Protein AF-A0AAV0ZQG6-F1 (afdb_monomer_lite)

InterPro domains:
  IPR029466 No apical meristem-associated, C-terminal domain [PF14303] (10-93)

Organism: Vicia faba (NCBI:txid3906)

pLDDT: mean 74.95, std 19.34, range [37.94, 97.69]

Structure (mmCIF, N/CA/C/O backbone):
data_AF-A0AAV0ZQG6-F1
#
_entry.id   AF-A0AAV0ZQG6-F1
#
loop_
_atom_site.group_PDB
_atom_site.id
_atom_site.type_symbol
_atom_site.label_atom_id
_atom_site.label_alt_id
_atom_site.label_comp_id
_atom_site.label_asym_id
_atom_site.label_entity_id
_atom_site.label_seq_id
_atom_site.pdbx_PDB_ins_code
_atom_site.Cartn_x
_atom_site.Cartn_y
_atom_site.Cartn_z
_atom_site.occupancy
_atom_site.B_iso_or_equiv
_atom_site.auth_seq_id
_atom_site.auth_comp_id
_atom_site.auth_asym_id
_atom_site.auth_atom_id
_atom_site.pdbx_PDB_model_num
ATOM 1 N N . MET A 1 1 ? 1.656 57.686 6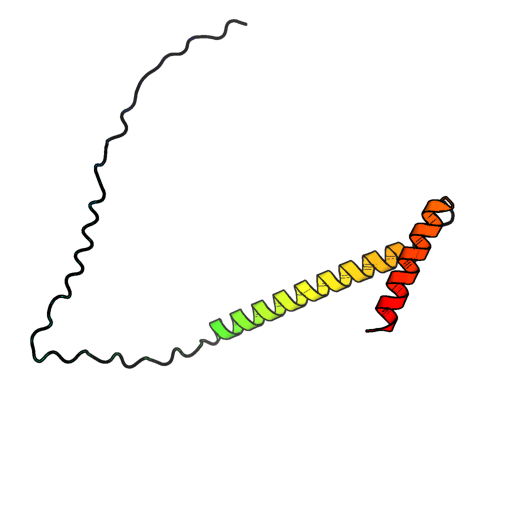.968 1.00 38.91 1 MET A N 1
ATOM 2 C CA . MET A 1 1 ? 2.250 56.959 5.827 1.00 38.91 1 MET A CA 1
ATOM 3 C C . MET A 1 1 ? 1.560 57.448 4.565 1.00 38.91 1 MET A C 1
ATOM 5 O O . MET A 1 1 ? 0.420 57.082 4.326 1.00 38.91 1 MET A O 1
ATOM 9 N N . THR A 1 2 ? 2.185 58.367 3.835 1.00 37.94 2 THR A N 1
ATOM 10 C CA . THR A 1 2 ? 1.691 58.887 2.552 1.00 37.94 2 THR A CA 1
ATOM 11 C C . THR A 1 2 ? 2.348 58.086 1.435 1.00 37.94 2 THR A C 1
ATOM 13 O O . THR A 1 2 ? 3.562 58.178 1.268 1.00 37.94 2 THR A O 1
ATOM 16 N N . LEU A 1 3 ? 1.568 57.276 0.715 1.00 41.81 3 LEU A N 1
ATOM 17 C CA . LEU A 1 3 ? 2.037 56.591 -0.487 1.00 41.81 3 LEU A CA 1
ATOM 18 C C . LEU A 1 3 ? 1.847 57.492 -1.703 1.00 41.81 3 LEU A C 1
ATOM 20 O O . LEU A 1 3 ? 0.838 58.172 -1.879 1.00 41.81 3 LEU A O 1
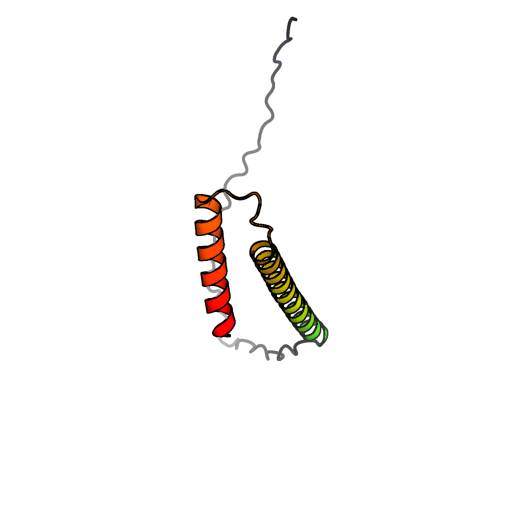ATOM 24 N N . THR A 1 4 ? 2.901 57.507 -2.490 1.00 45.09 4 THR A N 1
ATOM 25 C CA . THR A 1 4 ? 3.253 58.468 -3.512 1.00 45.09 4 THR A CA 1
ATOM 26 C C . THR A 1 4 ? 2.918 57.943 -4.909 1.00 45.09 4 THR A C 1
ATOM 28 O O . THR A 1 4 ? 3.334 56.848 -5.265 1.00 45.09 4 THR A O 1
ATOM 31 N N . TYR A 1 5 ? 2.158 58.756 -5.649 1.00 44.06 5 TYR A N 1
ATOM 32 C CA . TYR A 1 5 ? 2.064 58.937 -7.110 1.00 44.06 5 TYR A CA 1
ATOM 33 C C . TYR A 1 5 ? 2.255 57.729 -8.048 1.00 44.06 5 TYR A C 1
ATOM 35 O O . TYR A 1 5 ? 3.359 57.245 -8.285 1.00 44.06 5 TYR A O 1
ATOM 43 N N . ALA A 1 6 ? 1.156 57.381 -8.726 1.00 50.81 6 ALA A N 1
ATOM 44 C CA . ALA A 1 6 ? 1.176 56.737 -10.030 1.00 50.81 6 ALA A CA 1
ATOM 45 C C . ALA A 1 6 ? 1.711 57.722 -11.086 1.00 50.81 6 ALA A C 1
ATOM 47 O O . ALA A 1 6 ? 1.189 58.827 -11.230 1.00 50.81 6 ALA A O 1
ATOM 48 N N . SER A 1 7 ? 2.731 57.300 -11.832 1.00 43.88 7 SER A N 1
ATOM 49 C CA . SER A 1 7 ? 3.198 57.951 -13.055 1.00 43.88 7 SER A CA 1
ATOM 50 C C . SER A 1 7 ? 3.194 56.903 -14.159 1.00 43.88 7 SER A C 1
ATOM 52 O O . SER A 1 7 ? 3.810 55.847 -14.017 1.00 43.88 7 SER A O 1
ATOM 54 N N . GLY A 1 8 ? 2.437 57.174 -15.220 1.00 41.00 8 GLY A N 1
ATOM 55 C CA . GLY A 1 8 ? 2.305 56.295 -16.374 1.00 41.00 8 GLY A CA 1
ATOM 56 C C . GLY A 1 8 ? 3.504 56.341 -17.316 1.00 41.00 8 GLY A C 1
ATOM 57 O O . GLY A 1 8 ? 4.378 57.191 -17.188 1.00 41.00 8 GLY A O 1
ATOM 58 N N . ALA A 1 9 ? 3.514 55.436 -18.289 1.00 40.62 9 ALA A N 1
ATOM 59 C CA . ALA A 1 9 ? 3.322 55.769 -19.699 1.00 40.62 9 ALA A CA 1
ATOM 60 C C . ALA A 1 9 ? 3.402 54.495 -20.550 1.00 40.62 9 ALA A C 1
ATOM 62 O O . ALA A 1 9 ? 4.063 53.519 -20.206 1.00 40.62 9 ALA A O 1
ATOM 63 N N . SER A 1 10 ? 2.670 54.566 -21.653 1.00 50.44 10 SER A N 1
ATOM 64 C CA . SER A 1 10 ? 2.522 53.605 -22.738 1.00 50.44 10 SER A CA 1
ATOM 65 C C . SER A 1 10 ? 3.853 53.105 -23.313 1.00 50.44 10 SER A C 1
ATOM 67 O O . SER A 1 10 ? 4.782 53.890 -23.492 1.00 50.44 10 SER A O 1
ATOM 69 N N . SER A 1 11 ? 3.905 51.829 -23.701 1.00 45.56 11 SER A N 1
ATOM 70 C CA . SER A 1 11 ? 4.809 51.373 -24.757 1.00 45.56 11 SER A CA 1
ATOM 71 C C . SER A 1 11 ? 4.062 50.402 -25.665 1.00 45.56 11 SER A C 1
ATOM 73 O O . SER A 1 11 ? 3.415 49.457 -25.216 1.00 45.56 11 SER A O 1
ATOM 75 N N . GLU A 1 12 ? 4.098 50.757 -26.940 1.00 49.22 12 GLU A N 1
ATOM 76 C CA . GLU A 1 12 ? 3.384 50.201 -28.076 1.00 49.22 12 GLU A CA 1
ATOM 77 C C . GLU A 1 12 ? 3.736 48.723 -28.283 1.00 49.22 12 GLU A C 1
ATOM 79 O O . GLU A 1 12 ? 4.906 48.354 -28.380 1.00 49.22 12 GLU A O 1
ATOM 84 N N . ILE A 1 13 ? 2.719 47.867 -28.389 1.00 57.19 13 ILE A N 1
ATOM 85 C CA . ILE A 1 13 ? 2.895 46.536 -28.970 1.00 57.19 13 ILE A CA 1
ATOM 86 C C . ILE A 1 13 ? 2.765 46.733 -30.481 1.00 57.19 13 ILE A C 1
ATOM 88 O O . ILE A 1 13 ? 1.708 47.188 -30.920 1.00 57.19 13 ILE A O 1
ATOM 92 N N . PRO A 1 14 ? 3.786 46.425 -31.294 1.00 52.62 14 PRO A N 1
ATOM 93 C CA . PRO A 1 14 ? 3.596 46.413 -32.729 1.00 52.62 14 PRO A CA 1
ATOM 94 C C . PRO A 1 14 ? 2.629 45.283 -33.095 1.00 52.62 14 PRO A C 1
ATOM 96 O O . PRO A 1 14 ? 2.931 44.097 -32.931 1.00 52.62 14 PRO A O 1
ATOM 99 N N . ASP A 1 15 ? 1.469 45.683 -33.613 1.00 45.22 15 ASP A N 1
ATOM 100 C CA . ASP A 1 15 ? 0.626 44.875 -34.482 1.00 45.22 15 ASP A CA 1
ATOM 101 C C . ASP A 1 15 ? 1.504 44.162 -35.515 1.00 45.22 15 ASP A C 1
ATOM 103 O O . ASP A 1 15 ? 2.087 44.788 -36.401 1.00 45.22 15 ASP A O 1
ATOM 107 N N . THR A 1 16 ? 1.592 42.835 -35.426 1.00 45.69 16 THR A N 1
ATOM 108 C CA . THR A 1 16 ? 1.985 42.032 -36.585 1.00 45.69 16 THR A CA 1
ATOM 109 C 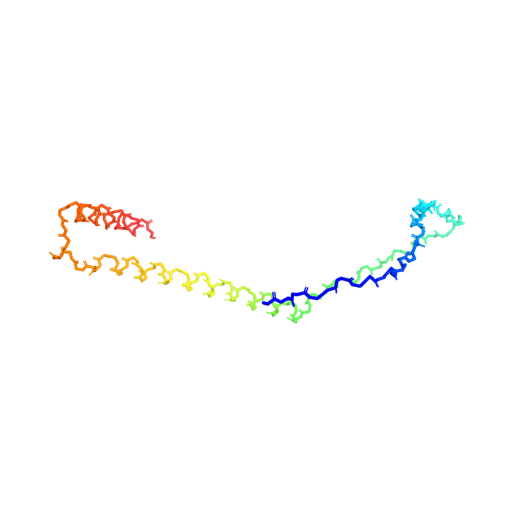C . THR A 1 16 ? 0.714 41.405 -37.148 1.00 45.69 16 THR A C 1
ATOM 111 O O . THR A 1 16 ? 0.139 40.521 -36.507 1.00 45.69 16 THR A O 1
ATOM 114 N N . PRO A 1 17 ? 0.222 41.870 -38.309 1.00 45.31 17 PRO A N 1
ATOM 115 C CA . PRO A 1 17 ? -0.982 41.331 -38.906 1.00 45.31 17 PRO A CA 1
ATOM 116 C C . PRO A 1 17 ? -0.747 39.904 -39.404 1.00 45.31 17 PRO A C 1
ATOM 118 O O . PRO A 1 17 ? 0.193 39.632 -40.145 1.00 45.31 17 PRO A O 1
ATOM 121 N N . SER A 1 18 ? -1.680 39.036 -39.013 1.00 43.34 18 SER A N 1
ATOM 122 C CA . SER A 1 18 ? -2.178 37.890 -39.771 1.00 43.34 18 SER A CA 1
ATOM 123 C C . SER A 1 18 ? -1.112 36.968 -40.366 1.00 43.34 18 SER A C 1
ATOM 125 O O . SER A 1 18 ? -0.646 37.167 -41.487 1.00 43.34 18 SER A O 1
ATOM 127 N N . SER A 1 19 ? -0.849 35.855 -39.675 1.00 44.47 19 SER A N 1
ATOM 128 C CA . SER A 1 19 ? -0.437 34.623 -40.349 1.00 44.47 19 SER A CA 1
ATOM 129 C C . SER A 1 19 ? -1.503 34.312 -41.400 1.00 44.47 19 SER A C 1
ATOM 131 O O . SER A 1 19 ? -2.586 33.828 -41.083 1.00 44.47 19 SER A O 1
ATOM 133 N N . SER A 1 20 ? -1.242 34.696 -42.647 1.00 46.69 20 SER A N 1
ATOM 134 C CA . SER A 1 20 ? -2.022 34.227 -43.772 1.00 46.69 20 SER A CA 1
ATOM 135 C C . SER A 1 20 ? -1.794 32.725 -43.846 1.00 46.69 20 SER A C 1
ATOM 137 O O . SER 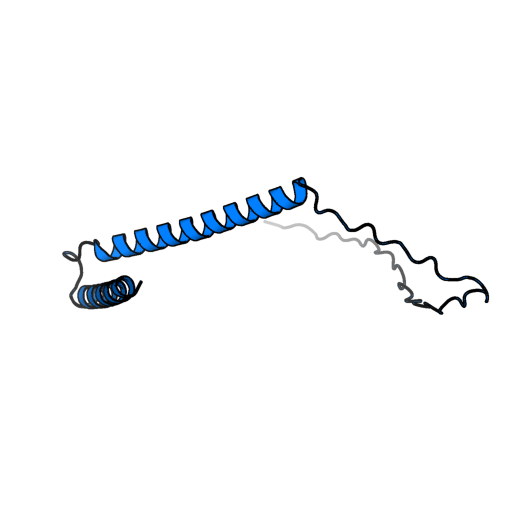A 1 20 ? -0.744 32.234 -44.261 1.00 46.69 20 SER A O 1
ATOM 139 N N . GLU A 1 21 ? -2.803 31.984 -43.403 1.00 54.94 21 GLU A N 1
ATOM 140 C CA . GLU A 1 21 ? -3.042 30.640 -43.884 1.00 54.94 21 GLU A CA 1
ATOM 141 C C . GLU A 1 21 ? -3.135 30.716 -45.408 1.00 54.94 21 GLU A C 1
ATOM 143 O O . GLU A 1 21 ? -4.181 30.991 -45.990 1.00 54.94 21 GLU A O 1
ATOM 148 N N . PHE A 1 22 ? -2.018 30.471 -46.079 1.00 45.12 22 PHE A N 1
ATOM 149 C CA . PHE A 1 22 ? -2.053 29.985 -47.444 1.00 45.12 22 PHE A CA 1
ATOM 150 C C . PHE A 1 22 ? -1.466 28.583 -47.456 1.00 45.12 22 PHE A C 1
ATOM 152 O O . PHE A 1 22 ? -0.397 28.312 -47.998 1.00 45.12 22 PHE A O 1
ATOM 159 N N . ASN A 1 23 ? -2.220 27.666 -46.847 1.00 55.28 23 ASN A N 1
ATOM 160 C CA . ASN A 1 23 ? -2.193 26.259 -47.220 1.00 55.28 23 ASN A CA 1
ATOM 161 C C . ASN A 1 23 ? -2.725 26.125 -48.655 1.00 55.28 23 ASN A C 1
ATOM 163 O O . ASN A 1 23 ? -3.816 25.617 -48.888 1.00 55.28 23 ASN A O 1
ATOM 167 N N . SER A 1 24 ? -1.950 26.571 -49.640 1.00 54.44 24 SER A N 1
ATOM 168 C CA . SER A 1 24 ? -2.106 26.085 -51.005 1.00 54.44 24 SER A CA 1
ATOM 169 C C . SER A 1 24 ? -1.082 24.991 -51.219 1.00 54.44 24 SER A C 1
ATOM 171 O O . SER A 1 24 ? -0.046 25.162 -51.858 1.00 54.44 24 SER A O 1
ATOM 173 N N . SER A 1 25 ? -1.378 23.827 -50.646 1.00 58.75 25 SER A N 1
ATOM 174 C CA . SER A 1 25 ? -0.821 22.585 -51.162 1.00 58.75 25 SER A CA 1
ATOM 175 C C . SER A 1 25 ? -1.648 22.194 -52.382 1.00 58.75 25 SER A C 1
ATOM 177 O O . SER A 1 25 ? -2.434 21.251 -52.357 1.00 58.75 25 SER A O 1
ATOM 179 N N . SER A 1 26 ? -1.515 22.971 -53.458 1.00 59.91 26 SER A N 1
ATOM 180 C CA . SER A 1 26 ? -1.887 22.452 -54.766 1.00 59.91 26 SER A CA 1
ATOM 181 C C . SER A 1 26 ? -0.923 21.298 -55.062 1.00 59.91 26 SER A C 1
ATOM 183 O O . SER A 1 26 ? 0.293 21.490 -54.919 1.00 59.91 26 SER A O 1
ATOM 185 N N . PRO A 1 27 ? -1.398 20.088 -55.408 1.00 61.25 27 PRO A N 1
ATOM 186 C CA . PRO A 1 27 ? -0.511 19.009 -55.802 1.00 61.25 27 PRO A CA 1
ATOM 187 C C . PRO A 1 27 ? 0.221 19.472 -57.056 1.00 61.25 27 PRO A C 1
ATOM 189 O O . PRO A 1 27 ? -0.362 19.530 -58.133 1.00 61.25 27 PRO A O 1
ATOM 192 N N . MET A 1 28 ? 1.491 19.851 -56.914 1.00 66.56 28 MET A N 1
ATOM 193 C CA . MET A 1 28 ? 2.327 20.170 -58.064 1.00 66.56 28 MET A CA 1
ATOM 194 C C . MET A 1 28 ? 2.348 18.931 -58.962 1.00 66.56 28 MET A C 1
ATOM 196 O O . MET A 1 28 ? 2.856 17.872 -58.574 1.00 66.56 28 MET A O 1
ATOM 200 N N . GLU A 1 29 ? 1.706 19.048 -60.121 1.00 66.56 29 GLU A N 1
ATOM 201 C CA . GLU A 1 29 ? 1.547 17.960 -61.072 1.00 66.56 29 GLU A CA 1
ATOM 202 C C . GLU A 1 29 ? 2.941 17.552 -61.558 1.00 66.56 29 GLU A C 1
ATOM 204 O O . GLU A 1 29 ? 3.723 18.371 -62.048 1.00 66.56 29 GLU A O 1
ATOM 209 N N . ARG A 1 30 ? 3.316 16.291 -61.321 1.00 68.62 30 ARG A N 1
ATOM 210 C CA . ARG A 1 30 ? 4.653 15.820 -61.692 1.00 68.62 30 ARG A CA 1
ATOM 211 C C . ARG A 1 30 ? 4.705 15.643 -63.208 1.00 68.62 30 ARG A C 1
ATOM 213 O O . ARG A 1 30 ? 3.775 15.052 -63.758 1.00 68.62 30 ARG A O 1
ATOM 220 N N . PRO A 1 31 ? 5.791 16.066 -63.878 1.00 73.44 31 PRO A N 1
ATOM 221 C CA . PRO A 1 31 ? 5.938 15.838 -65.305 1.00 73.44 31 PRO A CA 1
ATOM 222 C C . PRO A 1 31 ? 5.816 14.342 -65.613 1.00 73.44 31 PRO A C 1
ATOM 224 O O . PRO A 1 31 ? 6.473 13.496 -64.991 1.00 73.44 31 PRO A O 1
ATOM 227 N N . MET A 1 32 ? 4.938 14.033 -66.569 1.00 71.25 32 MET A N 1
ATOM 228 C CA . MET A 1 32 ? 4.699 12.690 -67.089 1.00 71.25 32 MET A CA 1
ATOM 229 C C . MET A 1 32 ? 6.034 12.029 -67.450 1.00 71.25 32 MET A C 1
ATOM 231 O O . MET A 1 32 ? 6.764 12.504 -68.314 1.00 71.25 32 MET A O 1
ATOM 235 N N . GLY A 1 33 ? 6.367 10.945 -66.746 1.00 69.50 33 GLY A N 1
ATOM 236 C CA . GLY A 1 33 ? 7.627 10.214 -66.911 1.00 69.50 33 GLY A CA 1
ATOM 237 C C . GLY A 1 33 ? 8.507 10.170 -65.659 1.00 69.50 33 GLY A C 1
ATOM 238 O O . GLY A 1 33 ? 9.340 9.269 -65.545 1.00 69.50 33 GLY A O 1
ATOM 239 N N . GLN A 1 34 ? 8.293 11.045 -64.666 1.00 73.44 34 GLN A N 1
ATOM 240 C CA . GLN A 1 34 ? 8.962 10.906 -63.368 1.00 73.44 34 GLN A CA 1
ATOM 241 C C . GLN A 1 34 ? 8.296 9.815 -62.522 1.00 73.44 34 GLN A C 1
ATOM 243 O O . GLN A 1 34 ? 7.291 10.029 -61.843 1.00 73.44 34 GLN A O 1
ATOM 248 N N . LYS A 1 35 ? 8.889 8.618 -62.526 1.00 75.31 35 LYS A N 1
ATOM 249 C CA . LYS A 1 35 ? 8.542 7.569 -61.561 1.00 75.31 35 LYS A CA 1
ATOM 250 C C . LYS A 1 35 ? 9.006 8.001 -60.168 1.00 75.31 35 LYS A C 1
ATOM 252 O O . LYS A 1 35 ? 10.156 8.396 -59.992 1.00 75.31 35 LYS A O 1
ATOM 257 N N . ALA A 1 36 ? 8.128 7.894 -59.171 1.00 71.12 36 ALA A N 1
ATOM 258 C CA . ALA A 1 36 ? 8.499 8.130 -57.780 1.00 71.12 36 ALA A CA 1
ATOM 259 C C . ALA A 1 36 ? 9.671 7.214 -57.395 1.00 71.12 36 ALA A C 1
ATOM 261 O O . ALA A 1 36 ? 9.579 5.990 -57.527 1.00 71.12 36 ALA A O 1
ATOM 262 N N . ALA A 1 37 ? 10.767 7.795 -56.904 1.00 71.94 37 ALA A N 1
ATOM 263 C CA . ALA A 1 37 ? 11.849 7.015 -56.326 1.00 71.94 37 ALA A CA 1
ATOM 264 C C . ALA A 1 37 ? 11.297 6.267 -55.103 1.00 71.94 37 ALA A C 1
ATOM 266 O O . ALA A 1 37 ? 10.991 6.872 -54.072 1.00 71.94 37 ALA A O 1
ATOM 267 N N . LYS A 1 38 ? 11.132 4.942 -55.205 1.00 72.25 38 LYS A N 1
ATOM 268 C CA . LYS A 1 38 ? 10.801 4.119 -54.040 1.00 72.25 38 LYS A CA 1
ATOM 269 C C . LYS A 1 38 ? 11.985 4.196 -53.083 1.00 72.25 38 LYS A C 1
ATOM 271 O O . LYS A 1 38 ? 13.049 3.649 -53.367 1.00 72.25 38 LYS A O 1
ATOM 276 N N . ARG A 1 39 ? 11.812 4.878 -51.948 1.00 65.31 39 ARG A N 1
ATOM 277 C CA . ARG A 1 39 ? 12.776 4.814 -50.845 1.00 65.31 39 ARG A CA 1
ATOM 278 C C . ARG A 1 39 ? 12.888 3.343 -50.447 1.00 65.31 39 ARG A C 1
ATOM 280 O O . ARG A 1 39 ? 11.928 2.781 -49.925 1.00 65.31 39 ARG A O 1
ATOM 287 N N . LYS A 1 40 ? 14.035 2.706 -50.704 1.00 63.47 40 LYS A N 1
ATOM 288 C CA . LYS A 1 40 ? 14.367 1.446 -50.034 1.00 63.47 40 LYS A CA 1
ATOM 289 C C . LYS A 1 40 ? 14.446 1.773 -48.548 1.00 63.47 40 LYS A C 1
ATOM 291 O O . LYS A 1 40 ? 15.361 2.472 -48.115 1.00 63.47 40 LYS A O 1
ATOM 296 N N . GLY A 1 41 ? 13.438 1.357 -47.788 1.00 57.22 41 GLY A N 1
ATOM 297 C CA . GLY A 1 41 ? 13.474 1.456 -46.339 1.00 57.22 41 GLY A CA 1
ATOM 298 C C . GLY A 1 41 ? 14.656 0.633 -45.851 1.00 57.22 41 GLY A C 1
ATOM 299 O O . GLY A 1 41 ? 14.651 -0.586 -45.994 1.00 57.22 41 GLY A O 1
ATOM 300 N N . LYS A 1 42 ? 15.687 1.289 -45.311 1.00 64.75 42 LYS A N 1
ATOM 301 C CA . LYS A 1 42 ? 16.612 0.592 -44.421 1.00 64.75 42 LYS A CA 1
ATOM 302 C C . LYS A 1 42 ? 15.756 0.107 -43.256 1.00 64.75 42 LYS A C 1
ATOM 304 O O . LYS A 1 42 ? 15.117 0.935 -42.603 1.00 64.75 42 LYS A O 1
ATOM 309 N N . ALA A 1 43 ? 15.689 -1.206 -43.041 1.00 63.44 43 ALA A N 1
ATOM 310 C CA . ALA A 1 43 ? 15.170 -1.733 -41.790 1.00 63.44 43 ALA A CA 1
ATOM 311 C C . ALA A 1 43 ? 15.939 -1.018 -40.673 1.00 63.44 43 ALA A C 1
ATOM 313 O O . ALA A 1 43 ? 17.171 -0.996 -40.683 1.00 63.44 43 ALA A O 1
ATOM 314 N N . LYS A 1 44 ? 15.218 -0.313 -39.798 1.00 65.69 44 LYS A N 1
ATOM 315 C CA . LYS A 1 44 ? 15.832 0.393 -38.680 1.00 65.69 44 LYS A CA 1
ATOM 316 C C . LYS A 1 44 ? 16.242 -0.678 -37.680 1.00 65.69 44 LYS A C 1
ATOM 318 O O . LYS A 1 44 ? 15.429 -1.103 -36.869 1.00 65.69 44 LYS A O 1
ATOM 323 N N . GLU A 1 45 ? 17.471 -1.158 -37.822 1.00 64.94 45 GLU A N 1
ATOM 324 C CA . GLU A 1 45 ? 18.123 -1.996 -36.829 1.00 64.94 45 GLU A CA 1
ATOM 325 C C . GLU A 1 45 ? 18.044 -1.244 -35.497 1.00 64.94 45 GLU A C 1
ATOM 327 O O . GLU A 1 45 ? 18.469 -0.088 -35.384 1.00 64.94 45 GLU A O 1
ATOM 332 N N . ILE A 1 46 ? 17.350 -1.841 -34.530 1.00 62.50 46 ILE A N 1
ATOM 333 C CA . ILE A 1 46 ? 17.225 -1.275 -33.193 1.00 62.50 46 ILE A CA 1
ATOM 334 C C . ILE A 1 46 ? 18.633 -1.345 -32.616 1.00 62.50 46 ILE A C 1
ATOM 336 O O . ILE A 1 46 ? 19.147 -2.433 -32.384 1.00 62.50 46 ILE A O 1
ATOM 340 N N . SER A 1 47 ? 19.287 -0.194 -32.462 1.00 74.00 47 SER A N 1
ATOM 341 C CA . SER A 1 47 ? 20.649 -0.169 -31.936 1.00 74.00 47 SER A CA 1
ATOM 342 C C . SER A 1 47 ? 20.677 -0.793 -30.542 1.00 74.00 47 SER A C 1
ATOM 344 O O . SER A 1 47 ? 19.719 -0.642 -29.780 1.00 74.00 47 SER A O 1
ATOM 346 N N . ASN A 1 48 ? 21.792 -1.425 -30.175 1.00 71.31 48 ASN A N 1
ATOM 347 C CA . ASN A 1 48 ? 21.991 -1.966 -28.825 1.00 71.31 48 ASN A CA 1
ATOM 348 C C . ASN A 1 48 ? 21.704 -0.907 -27.745 1.00 71.31 48 ASN A C 1
ATOM 350 O O . ASN A 1 48 ? 21.029 -1.192 -26.768 1.00 71.31 48 ASN A O 1
ATOM 354 N N . ALA A 1 49 ? 22.051 0.361 -28.000 1.00 70.88 49 ALA A N 1
ATOM 355 C CA . ALA A 1 49 ? 21.702 1.486 -27.129 1.00 70.88 49 ALA A CA 1
ATOM 356 C C . ALA A 1 49 ? 20.181 1.680 -26.932 1.00 70.88 49 ALA A C 1
ATOM 358 O O . ALA A 1 49 ? 19.733 2.085 -25.860 1.00 70.88 49 ALA A O 1
ATOM 359 N N . THR A 1 50 ? 19.368 1.390 -27.952 1.00 77.50 50 THR A N 1
ATOM 360 C CA . THR A 1 50 ? 17.899 1.441 -27.866 1.00 77.50 50 THR A CA 1
ATOM 361 C C . THR A 1 50 ? 17.340 0.242 -27.090 1.00 77.50 50 THR A C 1
ATOM 363 O O . THR A 1 50 ? 16.371 0.395 -26.343 1.00 77.50 50 THR A O 1
ATOM 366 N N . GLN A 1 51 ? 17.950 -0.938 -27.231 1.00 77.19 51 GLN A N 1
ATOM 367 C CA . GLN A 1 51 ? 17.587 -2.139 -26.473 1.00 77.19 51 GLN A CA 1
ATOM 368 C C . GLN A 1 51 ? 17.966 -2.011 -24.989 1.00 77.19 51 GLN A C 1
ATOM 370 O O . GLN A 1 51 ? 17.127 -2.257 -24.125 1.00 77.19 51 GLN A O 1
ATOM 375 N N . ASP A 1 52 ? 19.164 -1.514 -24.686 1.00 81.12 52 ASP A N 1
ATOM 376 C CA . ASP A 1 52 ? 19.630 -1.251 -23.320 1.00 81.12 52 ASP A CA 1
ATOM 377 C C . ASP A 1 52 ? 18.761 -0.206 -22.618 1.00 81.12 52 ASP A C 1
ATOM 379 O O . ASP A 1 52 ? 18.367 -0.382 -21.464 1.00 81.12 52 ASP A O 1
ATOM 383 N N . ALA A 1 53 ? 18.377 0.861 -23.328 1.00 83.69 53 ALA A N 1
ATOM 384 C CA . ALA A 1 53 ? 17.453 1.858 -22.797 1.00 83.69 53 ALA A CA 1
ATOM 385 C C . ALA A 1 53 ? 16.078 1.257 -22.460 1.00 83.69 53 ALA A C 1
ATOM 387 O O . ALA A 1 53 ? 15.456 1.660 -21.475 1.00 83.69 53 ALA A O 1
ATOM 388 N N . ARG A 1 54 ? 15.596 0.289 -23.251 1.00 84.38 54 ARG A N 1
ATOM 389 C CA . ARG A 1 54 ? 14.336 -0.417 -22.982 1.00 84.38 54 ARG A CA 1
ATOM 390 C C . ARG A 1 54 ? 14.456 -1.341 -21.770 1.00 84.38 54 ARG A C 1
ATOM 392 O O . ARG A 1 54 ? 13.576 -1.302 -20.915 1.00 84.38 54 ARG A O 1
ATOM 399 N N . ASN A 1 55 ? 15.543 -2.102 -21.673 1.00 87.81 55 ASN A N 1
ATOM 400 C CA . ASN A 1 55 ? 15.800 -3.006 -20.551 1.00 87.81 55 ASN A CA 1
ATOM 401 C C . ASN A 1 55 ? 15.931 -2.235 -19.236 1.00 87.81 55 ASN A C 1
ATOM 403 O O . ASN A 1 55 ? 15.252 -2.555 -18.266 1.00 87.81 55 ASN A O 1
ATOM 407 N N . LYS A 1 56 ? 16.699 -1.140 -19.232 1.00 90.81 56 LYS A N 1
ATOM 408 C CA . LYS A 1 56 ? 16.848 -0.279 -18.054 1.00 90.81 56 LYS A CA 1
ATOM 409 C C . LYS A 1 56 ? 15.518 0.333 -17.615 1.00 90.81 56 LYS A C 1
ATOM 411 O O . LYS A 1 56 ? 15.256 0.424 -16.421 1.00 90.81 56 LYS A O 1
ATOM 416 N N . ARG A 1 57 ? 14.656 0.727 -18.563 1.00 88.94 57 ARG A N 1
ATOM 417 C CA . ARG A 1 57 ? 13.295 1.197 -18.249 1.00 88.94 57 ARG A CA 1
ATOM 418 C C . ARG A 1 57 ? 12.445 0.095 -17.621 1.00 88.94 57 ARG A C 1
ATOM 420 O O . ARG A 1 57 ? 11.768 0.369 -16.635 1.00 88.94 57 ARG A O 1
ATOM 427 N N . ALA A 1 58 ? 12.488 -1.123 -18.160 1.00 91.00 58 ALA A N 1
ATOM 428 C CA . ALA A 1 58 ? 11.766 -2.260 -17.593 1.00 91.00 58 ALA A CA 1
ATOM 429 C C . ALA A 1 58 ? 12.225 -2.550 -16.155 1.00 91.00 58 ALA A C 1
ATOM 431 O O . ALA A 1 58 ? 11.395 -2.565 -15.255 1.00 91.00 58 ALA A O 1
ATOM 432 N N . GLU A 1 59 ? 13.536 -2.619 -15.919 1.00 92.69 59 GLU A N 1
ATOM 433 C CA . GLU A 1 59 ? 14.122 -2.834 -14.589 1.00 92.69 59 GLU A CA 1
ATOM 434 C C . GLU A 1 59 ? 13.748 -1.714 -13.600 1.00 92.69 59 GLU A C 1
ATOM 436 O O . GLU A 1 59 ? 13.435 -1.962 -12.438 1.00 92.69 59 GLU A O 1
ATOM 441 N N . THR A 1 60 ? 13.746 -0.446 -14.035 1.00 91.75 60 THR A N 1
ATOM 442 C CA . THR A 1 60 ? 13.295 0.655 -13.164 1.00 91.75 60 THR A CA 1
ATOM 443 C C . THR A 1 60 ? 11.815 0.565 -12.817 1.00 91.75 60 THR A C 1
ATOM 445 O O . THR A 1 60 ? 11.448 0.912 -11.699 1.00 91.75 60 THR A O 1
ATOM 448 N N . MET A 1 61 ? 10.977 0.106 -13.748 1.00 90.31 61 MET A N 1
ATOM 449 C CA . MET A 1 61 ? 9.547 -0.063 -13.501 1.00 90.31 61 MET A CA 1
ATOM 450 C C . MET A 1 61 ? 9.282 -1.245 -12.572 1.00 90.31 61 MET A C 1
ATOM 452 O O . MET A 1 61 ? 8.470 -1.116 -11.666 1.00 90.31 61 MET A O 1
ATOM 456 N N . GLU A 1 62 ? 9.994 -2.356 -12.753 1.00 92.81 62 GLU A N 1
ATOM 457 C CA . GLU A 1 62 ? 9.920 -3.526 -11.876 1.00 92.81 62 GLU A CA 1
ATOM 458 C C . GLU A 1 62 ? 10.316 -3.169 -10.441 1.00 92.81 62 GLU A C 1
ATOM 460 O O . GLU A 1 62 ? 9.520 -3.359 -9.525 1.00 92.81 62 GLU A O 1
ATOM 465 N N . ARG A 1 63 ? 11.473 -2.517 -10.250 1.00 92.69 63 ARG A N 1
ATOM 466 C CA . ARG A 1 63 ? 11.889 -2.026 -8.924 1.00 92.69 63 ARG A CA 1
ATOM 467 C C . ARG A 1 63 ? 10.892 -1.049 -8.310 1.00 92.69 63 ARG A C 1
ATOM 469 O O . ARG A 1 63 ? 10.698 -1.056 -7.100 1.00 92.69 63 ARG A O 1
ATOM 476 N N . LEU A 1 64 ? 10.277 -0.187 -9.123 1.00 92.25 64 LEU A N 1
ATOM 477 C CA . LEU A 1 64 ? 9.264 0.752 -8.643 1.00 92.25 64 LEU A CA 1
ATOM 478 C C . LEU A 1 64 ? 8.000 0.025 -8.172 1.00 92.25 64 LEU A C 1
ATOM 480 O O . LEU A 1 64 ? 7.412 0.433 -7.175 1.00 92.25 64 LEU A O 1
ATOM 484 N N . THR A 1 65 ? 7.568 -1.011 -8.889 1.00 92.75 65 THR A N 1
ATOM 485 C CA . THR A 1 65 ? 6.419 -1.831 -8.489 1.00 92.75 65 THR A CA 1
ATOM 486 C C . THR A 1 65 ? 6.727 -2.582 -7.202 1.00 92.75 65 THR A C 1
ATOM 488 O O . THR A 1 65 ? 5.971 -2.451 -6.246 1.00 92.75 65 THR A O 1
ATOM 491 N N . GLN A 1 66 ? 7.881 -3.245 -7.131 1.00 92.94 66 GLN A N 1
ATOM 492 C CA . GLN A 1 66 ? 8.290 -3.999 -5.949 1.00 92.94 66 GLN A CA 1
ATOM 493 C C . GLN A 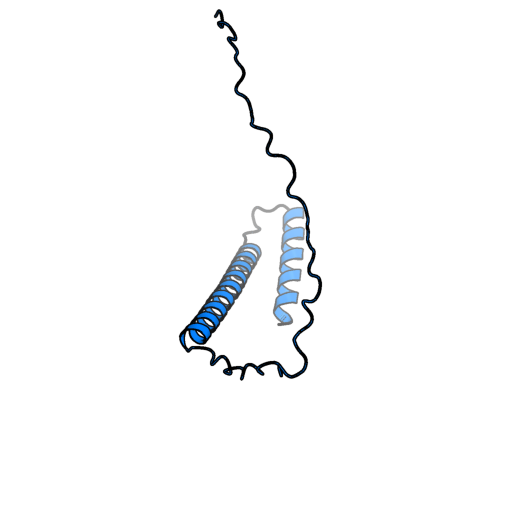1 66 ? 8.415 -3.102 -4.712 1.00 92.94 66 GLN A C 1
ATOM 495 O O . GLN A 1 66 ? 7.841 -3.392 -3.672 1.00 92.94 66 GLN A O 1
ATOM 500 N N . SER A 1 67 ? 9.031 -1.923 -4.849 1.00 92.75 67 SER A N 1
ATOM 501 C CA . SER A 1 67 ? 9.112 -0.958 -3.745 1.00 92.75 67 SER A CA 1
ATOM 502 C C . SER A 1 67 ? 7.740 -0.501 -3.236 1.00 92.75 67 SER A C 1
ATOM 504 O O . SER A 1 67 ? 7.623 -0.149 -2.063 1.00 92.75 67 SER A O 1
ATOM 506 N N . LYS A 1 68 ? 6.713 -0.454 -4.094 1.00 93.12 68 LYS A N 1
ATOM 507 C CA . LYS A 1 68 ? 5.346 -0.114 -3.672 1.00 93.12 68 LYS A CA 1
ATOM 508 C C . LYS A 1 68 ? 4.671 -1.278 -2.959 1.00 93.12 68 LYS A C 1
ATOM 510 O O . LYS A 1 68 ? 3.928 -1.036 -2.013 1.00 93.12 68 LYS A O 1
ATOM 515 N N . GLU A 1 69 ? 4.906 -2.505 -3.413 1.00 91.81 69 GLU A N 1
ATOM 516 C CA . GLU A 1 69 ? 4.409 -3.719 -2.760 1.00 91.81 69 GLU A CA 1
ATOM 517 C C . GLU A 1 69 ? 5.002 -3.850 -1.353 1.00 91.81 69 GLU A C 1
ATOM 519 O O . GLU A 1 69 ? 4.239 -3.957 -0.394 1.00 91.81 69 GLU A O 1
ATOM 524 N N . ASP A 1 70 ? 6.319 -3.673 -1.213 1.00 91.50 70 ASP A N 1
ATOM 525 C CA . ASP A 1 70 ? 7.016 -3.681 0.079 1.00 91.50 70 ASP A CA 1
ATOM 526 C C . ASP A 1 70 ? 6.463 -2.601 1.030 1.00 91.50 70 ASP A C 1
ATOM 528 O O . ASP A 1 70 ? 6.223 -2.840 2.214 1.00 91.50 70 ASP A O 1
ATOM 532 N N . GLU A 1 71 ? 6.217 -1.385 0.523 1.00 94.00 71 GLU A N 1
ATOM 533 C CA . GLU A 1 71 ? 5.643 -0.298 1.324 1.00 94.00 71 GLU A CA 1
ATOM 534 C C . GLU A 1 71 ? 4.224 -0.636 1.812 1.00 94.00 71 GLU A C 1
ATOM 536 O O . GLU A 1 71 ? 3.853 -0.313 2.948 1.00 94.00 71 GLU A O 1
ATOM 541 N N . ILE A 1 72 ? 3.416 -1.277 0.965 1.00 91.69 72 ILE A N 1
ATOM 542 C CA . ILE A 1 72 ? 2.070 -1.723 1.327 1.00 91.69 72 ILE A CA 1
ATOM 543 C C . ILE A 1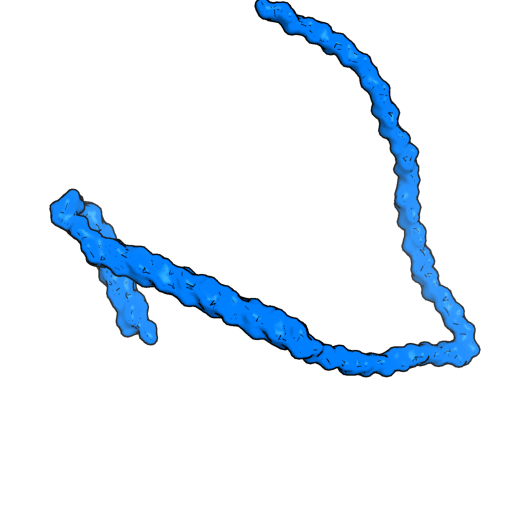 72 ? 2.155 -2.820 2.388 1.00 91.69 72 ILE A C 1
ATOM 545 O O . ILE A 1 72 ? 1.477 -2.711 3.411 1.00 91.69 72 ILE A O 1
ATOM 549 N N . GLU A 1 73 ? 3.002 -3.829 2.193 1.00 91.25 73 GLU A N 1
ATOM 550 C CA . GLU A 1 73 ? 3.183 -4.935 3.134 1.00 91.25 73 GLU A CA 1
ATOM 551 C C . GLU A 1 73 ? 3.606 -4.430 4.520 1.00 91.25 73 GLU A C 1
ATOM 553 O O . GLU A 1 73 ? 2.984 -4.773 5.531 1.00 91.25 73 GLU A O 1
ATOM 558 N N . LEU A 1 74 ? 4.579 -3.515 4.577 1.00 93.88 74 LEU A N 1
ATOM 559 C CA . LEU A 1 74 ? 5.026 -2.903 5.829 1.00 93.88 74 LEU A CA 1
ATOM 560 C C . LEU A 1 74 ? 3.901 -2.150 6.549 1.00 93.88 74 LEU A C 1
ATOM 562 O O . LEU A 1 74 ? 3.760 -2.268 7.770 1.00 93.88 74 LEU A O 1
ATOM 566 N N . LYS A 1 75 ? 3.073 -1.390 5.819 1.00 93.06 75 LYS A N 1
ATOM 567 C CA . LYS A 1 75 ? 1.926 -0.673 6.405 1.00 93.06 75 LYS A CA 1
ATOM 568 C C . LYS A 1 75 ? 0.876 -1.632 6.947 1.00 93.06 75 LYS A C 1
ATOM 570 O O . LYS A 1 75 ? 0.347 -1.406 8.035 1.00 93.06 75 LYS A O 1
ATOM 575 N N . VAL A 1 76 ? 0.580 -2.701 6.214 1.00 92.38 76 VAL A N 1
ATOM 576 C CA . VAL A 1 76 ? -0.370 -3.732 6.648 1.00 92.38 76 VAL A CA 1
ATOM 577 C C . VAL A 1 76 ? 0.127 -4.395 7.925 1.00 92.38 76 VAL A C 1
ATOM 579 O O . VAL A 1 76 ? -0.606 -4.446 8.913 1.00 92.38 76 VAL A O 1
ATOM 582 N N . MET A 1 77 ? 1.390 -4.819 7.942 1.00 92.56 77 MET A N 1
ATOM 583 C CA . MET A 1 77 ? 2.011 -5.431 9.111 1.00 92.56 77 MET A CA 1
ATOM 584 C C . MET A 1 77 ? 2.000 -4.480 10.317 1.00 92.56 77 MET A C 1
ATOM 586 O O . MET A 1 77 ? 1.636 -4.888 11.419 1.00 92.56 77 MET A O 1
ATOM 590 N N . GLN A 1 78 ? 2.314 -3.196 10.114 1.00 94.69 78 GLN A N 1
ATOM 591 C CA . GLN A 1 78 ? 2.249 -2.183 11.171 1.00 94.69 78 GLN A CA 1
ATOM 592 C C . GLN A 1 78 ? 0.840 -2.054 11.765 1.00 94.69 78 GLN A C 1
ATOM 594 O O . GLN A 1 78 ? 0.702 -1.930 12.981 1.00 94.69 78 GLN A O 1
ATOM 599 N N . ILE A 1 79 ? -0.205 -2.082 10.933 1.00 92.44 79 ILE A N 1
ATOM 600 C CA . ILE A 1 79 ? -1.589 -2.015 11.413 1.00 92.44 79 ILE A CA 1
ATOM 601 C C . ILE A 1 79 ? -1.942 -3.281 12.196 1.00 92.44 79 ILE A C 1
ATOM 603 O O . ILE A 1 79 ? -2.489 -3.165 13.291 1.00 92.44 79 ILE A O 1
ATOM 607 N N . MET A 1 80 ? -1.607 -4.469 11.683 1.00 91.56 80 MET A N 1
ATOM 608 C CA . MET A 1 80 ? -1.917 -5.738 12.356 1.00 91.56 80 MET A CA 1
ATOM 609 C C . MET A 1 80 ? -1.220 -5.871 13.713 1.00 91.56 80 MET A C 1
ATOM 611 O O . MET A 1 80 ? -1.827 -6.347 14.666 1.00 91.56 80 MET A O 1
ATOM 615 N N . MET A 1 81 ? 0.034 -5.427 13.814 1.00 93.94 81 MET A N 1
ATOM 616 C CA . MET A 1 81 ? 0.826 -5.509 15.048 1.00 93.94 81 MET A CA 1
ATOM 617 C C . MET A 1 81 ? 0.604 -4.331 16.001 1.00 93.94 81 MET A C 1
ATOM 619 O O . MET A 1 81 ? 1.251 -4.255 17.046 1.00 93.94 81 MET A O 1
ATOM 623 N N . LYS A 1 82 ? -0.262 -3.377 15.649 1.00 95.44 82 LYS A N 1
ATOM 624 C CA . LYS A 1 82 ? -0.513 -2.216 16.497 1.00 95.44 82 LYS A CA 1
ATOM 625 C C . LYS A 1 82 ? -1.118 -2.660 17.826 1.00 95.44 82 LYS A C 1
ATOM 627 O O . LYS A 1 82 ? -2.113 -3.377 17.848 1.00 95.44 82 LYS A O 1
ATOM 632 N N . ASP A 1 83 ? -0.550 -2.169 18.923 1.00 95.50 83 ASP A N 1
ATOM 633 C CA . ASP A 1 83 ? -1.084 -2.429 20.255 1.00 95.50 83 ASP A CA 1
ATOM 634 C C . ASP A 1 83 ? -2.505 -1.856 20.399 1.00 95.50 83 ASP A C 1
ATOM 636 O O . ASP A 1 83 ? -2.746 -0.663 20.179 1.00 95.50 83 ASP A O 1
ATOM 640 N N . THR A 1 84 ? -3.447 -2.723 20.767 1.00 96.12 84 THR A N 1
ATOM 641 C CA . THR A 1 84 ? -4.864 -2.397 20.954 1.00 96.12 84 THR A CA 1
ATOM 642 C C . THR A 1 84 ? -5.229 -2.163 22.422 1.00 96.12 84 THR A C 1
ATOM 644 O O . THR A 1 84 ? -6.390 -1.862 22.722 1.00 96.12 84 THR A O 1
ATOM 647 N N . SER A 1 85 ? -4.263 -2.257 23.346 1.00 95.69 85 SER A N 1
ATOM 648 C CA . SER A 1 85 ? -4.488 -2.081 24.787 1.00 95.69 85 SER A CA 1
ATOM 649 C C . SER A 1 85 ? -5.098 -0.713 25.117 1.00 95.69 85 SER A C 1
ATOM 651 O O . SER A 1 85 ? -6.031 -0.614 25.915 1.00 95.69 85 SER A O 1
ATOM 653 N N . THR A 1 86 ? -4.634 0.328 24.421 1.00 96.44 86 THR A N 1
ATOM 654 C CA . THR A 1 86 ? -5.063 1.726 24.587 1.00 96.44 86 THR A CA 1
ATOM 655 C C . THR A 1 86 ? -6.307 2.098 23.776 1.00 96.44 86 THR A C 1
ATOM 657 O O . THR A 1 86 ? -6.857 3.183 23.965 1.00 96.44 86 THR A O 1
ATOM 660 N N . MET A 1 87 ? -6.768 1.228 22.873 1.00 97.25 87 MET A N 1
ATOM 661 C CA . MET A 1 87 ? -7.936 1.494 22.032 1.00 97.25 87 MET A CA 1
ATOM 662 C C . MET A 1 87 ? -9.232 1.358 22.833 1.00 97.25 87 MET A C 1
ATOM 664 O O . MET A 1 87 ? -9.345 0.516 23.722 1.00 97.25 87 MET A O 1
ATOM 668 N N . ASN A 1 88 ? -10.246 2.155 22.504 1.00 97.69 88 ASN A N 1
ATOM 669 C CA . ASN A 1 88 ? -11.598 1.915 23.013 1.00 97.69 88 ASN A CA 1
ATOM 670 C C . ASN A 1 88 ? -12.297 0.787 22.227 1.00 97.69 88 ASN A C 1
ATOM 672 O O . ASN A 1 88 ? -11.784 0.294 21.224 1.00 97.69 88 ASN A O 1
ATOM 676 N N . GLU A 1 89 ? -13.474 0.360 22.681 1.00 97.12 89 GLU A N 1
ATOM 677 C CA . GLU A 1 89 ? -14.199 -0.773 22.088 1.00 97.12 89 GLU A CA 1
ATOM 678 C C . GLU A 1 89 ? -14.563 -0.555 20.611 1.00 97.12 89 GLU A C 1
ATOM 680 O O . GLU A 1 89 ? -14.331 -1.435 19.786 1.00 97.12 89 GLU A O 1
ATOM 685 N N . SER A 1 90 ? -15.020 0.647 20.245 1.00 97.50 90 SER A N 1
ATOM 686 C CA . SER A 1 90 ? -15.325 0.981 18.847 1.00 97.50 90 SER A CA 1
ATOM 687 C C . SER A 1 90 ? -14.081 0.933 17.955 1.00 97.50 90 SER A C 1
ATOM 689 O O . SER A 1 90 ? -14.136 0.431 16.834 1.00 97.50 90 SER A O 1
ATOM 691 N N . GLN A 1 91 ? -12.941 1.420 18.446 1.00 97.06 91 GLN A N 1
ATOM 692 C CA . GLN A 1 91 ? -11.672 1.357 17.721 1.00 97.06 91 GLN A CA 1
ATOM 693 C C . GLN A 1 91 ? -11.171 -0.081 17.568 1.00 97.06 91 GLN A C 1
ATOM 695 O O . GLN A 1 91 ? -10.650 -0.423 16.507 1.00 97.06 91 GLN A O 1
ATOM 700 N N . ARG A 1 92 ? -11.354 -0.921 18.596 1.00 96.56 92 ARG A N 1
ATOM 701 C CA . ARG A 1 92 ? -11.010 -2.347 18.544 1.00 96.56 92 ARG A CA 1
ATOM 702 C C . ARG A 1 92 ? -11.848 -3.098 17.513 1.00 96.56 92 ARG A C 1
ATOM 704 O O . ARG A 1 92 ? -11.267 -3.808 16.704 1.00 96.56 92 ARG A O 1
ATOM 711 N N . ASP A 1 93 ? -13.159 -2.870 17.464 1.00 97.06 93 ASP A N 1
ATOM 712 C CA . ASP A 1 93 ? -14.042 -3.473 16.451 1.00 97.06 93 ASP A CA 1
ATOM 713 C C . ASP A 1 93 ? -13.629 -3.082 15.018 1.00 97.06 93 ASP A C 1
ATOM 715 O O . ASP A 1 93 ? -13.558 -3.921 14.118 1.00 97.06 93 ASP A O 1
ATOM 719 N N . ILE A 1 94 ? -13.274 -1.811 14.795 1.00 96.31 94 ILE A N 1
ATOM 720 C CA . ILE A 1 94 ? -12.768 -1.351 13.491 1.00 96.31 94 ILE A CA 1
ATOM 721 C C . ILE A 1 94 ? -11.430 -2.023 13.148 1.00 96.31 94 ILE A C 1
ATOM 723 O O . ILE A 1 94 ? -11.234 -2.459 12.009 1.00 96.31 94 ILE A O 1
ATOM 727 N N . HIS A 1 95 ? -10.508 -2.102 14.112 1.00 96.31 95 HIS A N 1
ATOM 728 C CA . HIS A 1 95 ? -9.201 -2.738 13.935 1.00 96.31 95 HIS A CA 1
ATOM 729 C C . HIS A 1 95 ? -9.336 -4.231 13.616 1.00 96.31 95 HIS A C 1
ATOM 731 O O . HIS A 1 95 ? -8.719 -4.702 12.661 1.00 96.31 95 HIS A O 1
ATOM 737 N N . GLU A 1 96 ? -10.212 -4.944 14.323 1.00 95.56 96 GLU A N 1
ATOM 738 C CA . GLU A 1 96 ? -10.506 -6.358 14.094 1.00 95.56 96 GLU A CA 1
ATOM 739 C C . GLU A 1 96 ? -11.095 -6.595 12.698 1.00 95.56 96 GLU A C 1
ATOM 741 O O . GLU A 1 96 ? -10.602 -7.441 11.947 1.00 95.56 96 GLU A O 1
ATOM 746 N N . LYS A 1 97 ? -12.095 -5.800 12.294 1.00 95.38 97 LYS A N 1
ATOM 747 C CA . LYS A 1 97 ? -12.682 -5.874 10.944 1.00 95.38 97 LYS A CA 1
ATOM 748 C C . LYS A 1 97 ? -11.636 -5.666 9.855 1.00 95.38 97 LYS A C 1
ATOM 750 O O . LYS A 1 97 ? -11.646 -6.377 8.848 1.00 95.38 97 LYS A O 1
ATOM 755 N N . TYR A 1 98 ? -10.733 -4.707 10.049 1.00 94.50 98 TYR A N 1
ATOM 756 C CA . TYR A 1 98 ? -9.650 -4.461 9.106 1.00 94.50 98 TYR A CA 1
ATOM 757 C C . TYR A 1 98 ? -8.670 -5.640 9.057 1.00 94.50 98 TYR A C 1
ATOM 759 O O . TYR A 1 98 ? -8.380 -6.133 7.969 1.00 94.50 98 TYR A O 1
ATOM 767 N N . CYS A 1 99 ? -8.222 -6.151 10.207 1.00 94.00 99 CYS A N 1
ATOM 768 C CA . CYS A 1 99 ? -7.308 -7.295 10.270 1.00 94.00 99 CYS A CA 1
ATOM 769 C C . CYS A 1 99 ? -7.906 -8.551 9.618 1.00 94.00 99 CYS A C 1
ATOM 771 O O . CYS A 1 99 ? -7.235 -9.201 8.820 1.00 94.00 99 CYS A O 1
ATOM 773 N N . ASN A 1 100 ? -9.184 -8.847 9.870 1.00 93.50 100 ASN A N 1
ATOM 774 C CA . ASN A 1 100 ? -9.882 -9.978 9.251 1.00 93.50 100 ASN A CA 1
ATOM 775 C C . ASN A 1 100 ? -9.967 -9.837 7.726 1.00 93.50 100 ASN A C 1
ATOM 777 O O . ASN A 1 100 ? -9.739 -10.803 6.998 1.00 93.50 100 ASN A O 1
ATOM 781 N N . LYS A 1 101 ? -10.238 -8.625 7.226 1.00 91.19 101 LYS A N 1
ATOM 782 C CA . LYS A 1 101 ? -10.231 -8.347 5.784 1.00 91.19 101 LYS A CA 1
ATOM 783 C C . LYS A 1 101 ? -8.853 -8.597 5.167 1.00 91.19 101 LYS A C 1
ATOM 785 O O . LYS A 1 101 ? -8.776 -9.180 4.092 1.00 91.19 101 LYS A O 1
ATOM 790 N N . MET A 1 102 ? -7.783 -8.162 5.831 1.00 87.62 102 MET A N 1
ATOM 791 C CA . MET A 1 102 ? -6.419 -8.349 5.330 1.00 87.62 102 MET A CA 1
ATOM 792 C C . MET A 1 102 ? -5.993 -9.820 5.361 1.00 87.62 102 MET A C 1
ATOM 794 O O . MET A 1 102 ? -5.431 -10.296 4.380 1.00 87.62 102 MET A O 1
ATOM 798 N N . LYS A 1 103 ? -6.339 -10.555 6.424 1.00 87.06 103 LYS A N 1
ATOM 799 C CA . LYS A 1 103 ? -6.071 -11.994 6.548 1.00 87.06 103 LYS A CA 1
ATOM 800 C C . LYS A 1 103 ? -6.686 -12.796 5.395 1.00 87.06 103 LYS A C 1
ATOM 802 O O . LYS A 1 103 ? -5.976 -13.511 4.700 1.00 87.06 103 LYS A O 1
ATOM 807 N N . ASN A 1 104 ? -7.972 -12.578 5.116 1.00 82.69 104 ASN A N 1
ATOM 808 C CA . ASN A 1 104 ? -8.678 -13.283 4.040 1.00 82.69 104 ASN A CA 1
ATOM 809 C C . ASN A 1 104 ? -8.129 -12.961 2.637 1.00 82.69 104 ASN A C 1
ATOM 811 O O . ASN A 1 104 ? -8.250 -13.777 1.728 1.00 82.69 104 ASN A O 1
ATOM 815 N N . ASN A 1 105 ? -7.544 -11.774 2.451 1.00 73.38 105 ASN A N 1
ATOM 816 C CA . ASN A 1 105 ? -6.935 -11.384 1.180 1.00 73.38 105 ASN A CA 1
ATOM 817 C C . ASN A 1 105 ? -5.539 -11.998 0.982 1.00 73.38 105 ASN A C 1
ATOM 819 O O . ASN A 1 105 ? -5.138 -12.181 -0.164 1.00 73.38 105 ASN A O 1
ATOM 823 N N . MET A 1 106 ? -4.809 -12.314 2.061 1.00 66.12 106 MET A N 1
ATOM 824 C CA . MET A 1 106 ? -3.511 -13.001 1.976 1.00 66.12 106 MET A CA 1
ATOM 825 C C . MET A 1 106 ? -3.662 -14.502 1.713 1.00 66.12 106 MET A C 1
ATOM 827 O O . MET A 1 106 ? -2.859 -15.055 0.975 1.00 66.12 106 MET A O 1
ATOM 831 N N . ASP A 1 107 ? -4.709 -15.148 2.236 1.00 60.69 107 ASP A N 1
ATOM 832 C CA . ASP A 1 107 ? -4.931 -16.595 2.059 1.00 60.69 107 ASP A CA 1
ATOM 833 C C . ASP A 1 107 ? -5.346 -16.999 0.618 1.00 60.69 107 ASP A C 1
ATOM 835 O O . ASP A 1 107 ? -5.455 -18.186 0.316 1.00 60.69 107 ASP A O 1
ATOM 839 N N . CYS A 1 108 ? -5.596 -16.033 -0.279 1.00 51.12 108 CYS A N 1
ATOM 840 C CA . CYS A 1 108 ? -6.032 -16.268 -1.667 1.00 51.12 108 CYS A CA 1
ATOM 841 C C . CYS A 1 108 ? -4.985 -15.919 -2.747 1.00 51.12 108 CYS A C 1
ATOM 843 O O . CYS A 1 108 ? -5.332 -15.949 -3.931 1.00 51.12 108 CYS A O 1
ATOM 845 N N . SER A 1 109 ? -3.755 -15.550 -2.374 1.00 50.56 109 SER A N 1
ATOM 846 C CA . SER A 1 109 ? -2.636 -15.312 -3.313 1.00 50.56 109 SER A CA 1
ATOM 847 C C . SER A 1 109 ? -1.609 -16.434 -3.231 1.00 50.56 109 SER A C 1
ATOM 849 O O . SER A 1 109 ? -1.049 -16.774 -4.296 1.00 50.56 109 SER A O 1
#

Secondary structure (DSSP, 8-state):
----------------------------PPPTT--------------HHHHHHHHHHHHHHHHHHHHHHHHHHHHHHHHHTS--TT--HHHHHHHHHHHHHHHHHHTT-

Foldseek 3Di:
DDDDDDDDDDDDDDDDDDPPPPPPPPPPDDPPPDDPDPPPDDPPDCDVVNVVVVVVVVVVVVVVVVVVVVVVVVVLVCLLPDDCPPPDPVRVVVSVVSNVVVVVVVVVD

Radius of gyration: 34.94 Å; chains: 1; bounding box: 37×76×92 Å

Sequence (109 aa):
MTLTYASGASSEIPDTPSSSEFNSSSPMERPMGQKAAKRKGKAKEISNATQDARNKRAETMERLTQSKEDEIELKVMQIMMKDTSTMNESQRDIHEKYCNKMKNNMDCS